Protein AF-A0A2T6CVH7-F1 (afdb_monomer_lite)

Radius of gyration: 16.13 Å; chains: 1; bounding box: 37×33×42 Å

Sequence (116 aa):
MGISGWARIVSVESCPEIGPGTGRVVTGTFSRLNNVVLKVDLKGESEHLHPTATHPLFSTSRNDSVRADQLQPEEKLRTASGNSQVVSICALPGAHRVYNIEVEAEHCYFAGRQGY

Structure (mmCIF, N/CA/C/O backbone):
data_AF-A0A2T6CVH7-F1
#
_entry.id   AF-A0A2T6CVH7-F1
#
loop_
_atom_site.group_PDB
_atom_site.id
_atom_site.type_symbol
_atom_site.label_atom_id
_atom_site.label_alt_id
_atom_site.label_comp_id
_atom_site.label_asym_id
_atom_site.label_entity_id
_atom_site.label_seq_id
_atom_site.pdbx_PDB_ins_code
_atom_site.Cartn_x
_atom_site.Cartn_y
_atom_site.Cartn_z
_atom_site.occupancy
_atom_site.B_iso_or_equiv
_atom_site.auth_seq_id
_atom_site.auth_comp_id
_atom_site.auth_asym_id
_atom_site.auth_atom_id
_atom_site.pdbx_PDB_model_num
ATOM 1 N N . MET A 1 1 ? -4.377 -9.638 -8.745 1.00 49.00 1 MET A N 1
ATOM 2 C CA . MET A 1 1 ? -4.145 -8.354 -9.451 1.00 49.00 1 MET A CA 1
ATOM 3 C C . MET A 1 1 ? -3.691 -8.699 -10.862 1.00 49.00 1 MET A C 1
ATOM 5 O O . MET A 1 1 ? -2.850 -9.574 -10.976 1.00 49.00 1 MET A O 1
ATOM 9 N N . GLY A 1 2 ? -4.251 -8.101 -11.915 1.00 55.62 2 GLY A N 1
ATOM 10 C CA . GLY A 1 2 ? -3.881 -8.428 -13.297 1.00 55.62 2 GLY A CA 1
ATOM 11 C C . GLY A 1 2 ? -3.710 -7.160 -14.120 1.00 55.62 2 GLY A C 1
ATOM 12 O O . GLY A 1 2 ? -4.609 -6.323 -14.151 1.00 55.62 2 GLY A O 1
ATOM 13 N N . ILE A 1 3 ? -2.546 -6.993 -14.742 1.00 66.56 3 ILE A N 1
ATOM 14 C CA . ILE A 1 3 ? -2.324 -5.996 -15.792 1.00 66.56 3 ILE A CA 1
ATOM 15 C C . ILE A 1 3 ? -2.635 -6.699 -17.116 1.00 66.56 3 ILE A C 1
ATOM 17 O O . ILE A 1 3 ? -2.154 -7.805 -17.341 1.00 66.56 3 ILE A O 1
ATOM 21 N N . SER A 1 4 ? -3.438 -6.084 -17.982 1.00 78.25 4 SER A N 1
ATOM 22 C CA . SER A 1 4 ? -3.806 -6.643 -19.287 1.00 78.25 4 SER A CA 1
ATOM 23 C C . SER A 1 4 ? -3.472 -5.6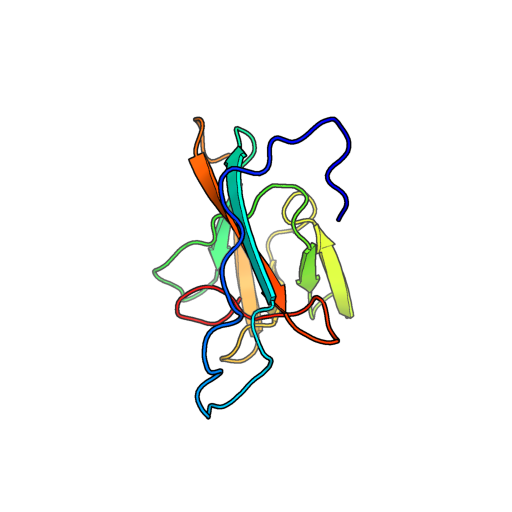69 -20.408 1.00 78.25 4 SER A C 1
ATOM 25 O O . SER A 1 4 ? -3.766 -4.479 -20.293 1.00 78.25 4 SER A O 1
ATOM 27 N N . GLY A 1 5 ? -2.921 -6.180 -21.505 1.00 86.56 5 GLY A N 1
ATOM 28 C CA . GLY A 1 5 ? -2.610 -5.402 -22.700 1.00 86.56 5 GLY A CA 1
ATOM 29 C C . GLY A 1 5 ? -1.212 -5.689 -23.227 1.00 86.56 5 GLY A C 1
ATOM 30 O O . GLY A 1 5 ? -0.487 -6.532 -22.702 1.00 86.56 5 GLY A O 1
ATOM 31 N N . TRP A 1 6 ? -0.840 -4.976 -24.284 1.00 92.00 6 TRP A N 1
ATOM 32 C CA . TRP A 1 6 ? 0.495 -5.073 -24.860 1.00 92.00 6 TRP A CA 1
ATOM 33 C C . TRP A 1 6 ? 1.526 -4.390 -23.964 1.00 92.00 6 TRP A C 1
ATOM 35 O O . TRP A 1 6 ? 1.300 -3.293 -23.453 1.00 92.00 6 TRP A O 1
ATOM 45 N N . ALA A 1 7 ? 2.680 -5.032 -23.820 1.00 89.94 7 ALA A N 1
ATOM 46 C CA . ALA A 1 7 ? 3.833 -4.493 -23.121 1.00 89.94 7 ALA A CA 1
ATOM 47 C C . ALA A 1 7 ? 5.061 -4.540 -24.032 1.00 89.94 7 ALA A C 1
ATOM 49 O O . ALA A 1 7 ? 5.140 -5.345 -24.960 1.00 89.94 7 ALA A O 1
ATOM 50 N N . ARG A 1 8 ? 6.033 -3.673 -23.748 1.00 94.25 8 ARG A N 1
ATOM 51 C CA . ARG A 1 8 ? 7.336 -3.675 -24.411 1.00 94.25 8 ARG A CA 1
ATOM 52 C C . ARG A 1 8 ? 8.386 -4.165 -23.428 1.00 94.25 8 ARG A C 1
ATOM 54 O O . ARG A 1 8 ? 8.578 -3.547 -22.384 1.00 94.25 8 ARG A O 1
ATOM 61 N N . ILE A 1 9 ? 9.080 -5.237 -23.791 1.00 93.12 9 ILE A N 1
ATOM 62 C CA . ILE A 1 9 ? 10.277 -5.683 -23.078 1.00 93.12 9 ILE A CA 1
ATOM 63 C C . ILE A 1 9 ? 11.400 -4.701 -23.421 1.00 93.12 9 ILE A C 1
ATOM 65 O O . ILE A 1 9 ? 11.637 -4.416 -24.595 1.00 93.12 9 ILE A O 1
ATOM 69 N N . VAL A 1 10 ? 12.033 -4.125 -22.399 1.00 96.12 10 VAL A N 1
ATOM 70 C CA . VAL A 1 10 ? 13.102 -3.125 -22.571 1.00 96.12 10 VAL A CA 1
ATOM 71 C C . VAL A 1 10 ? 14.481 -3.775 -22.481 1.00 96.12 10 VAL A C 1
ATOM 73 O O . VAL A 1 10 ? 15.358 -3.437 -23.269 1.00 96.12 10 VAL A O 1
ATOM 76 N N . SER A 1 11 ? 14.653 -4.733 -21.572 1.00 95.06 11 SER A N 1
ATOM 77 C CA . SER A 1 11 ? 15.859 -5.546 -21.425 1.00 95.06 11 SER A CA 1
ATOM 78 C C . SER A 1 11 ? 15.501 -6.932 -20.882 1.00 95.06 11 SER A C 1
ATOM 80 O O . SER A 1 11 ? 14.421 -7.132 -20.319 1.00 95.06 11 SER A O 1
ATOM 82 N N . VAL A 1 12 ? 16.403 -7.891 -21.089 1.00 94.94 12 VAL A N 1
ATOM 83 C CA . VAL A 1 12 ? 16.400 -9.207 -20.440 1.00 94.94 12 VAL A CA 1
ATOM 84 C C . VAL A 1 12 ? 17.833 -9.466 -20.002 1.00 94.94 12 VAL A C 1
ATOM 86 O O . VAL A 1 12 ? 18.745 -9.444 -20.825 1.00 94.94 12 VAL A O 1
ATOM 89 N N . GLU A 1 13 ? 18.023 -9.671 -18.708 1.00 94.62 13 GLU A N 1
ATOM 90 C CA . GLU A 1 13 ? 19.330 -9.842 -18.078 1.00 94.62 13 GLU A CA 1
ATOM 91 C C . GLU A 1 13 ? 19.352 -11.167 -17.308 1.00 94.62 13 GLU A C 1
ATOM 93 O O . GLU A 1 13 ? 18.302 -11.755 -17.031 1.00 94.62 13 GLU A O 1
ATOM 98 N N . SER A 1 14 ? 20.547 -11.660 -16.979 1.00 94.56 14 SER A N 1
ATOM 99 C CA . SER A 1 14 ? 20.689 -12.837 -16.118 1.00 94.56 14 SER A CA 1
ATOM 100 C C . SER A 1 14 ? 20.069 -12.575 -14.745 1.00 94.56 14 SER A C 1
ATOM 102 O O . SER A 1 14 ? 20.173 -11.471 -14.215 1.00 94.56 14 SER A O 1
ATOM 104 N N . CYS A 1 15 ? 19.461 -13.604 -14.150 1.00 89.06 15 CYS A N 1
ATOM 105 C CA . CYS A 1 15 ? 18.942 -13.514 -12.787 1.00 89.06 15 CYS A CA 1
ATOM 106 C C . CYS A 1 15 ? 20.084 -13.134 -11.822 1.00 89.06 15 CYS A C 1
ATOM 108 O O . CYS A 1 15 ? 21.112 -13.821 -11.827 1.00 89.06 15 CYS A O 1
ATOM 110 N N . PRO A 1 16 ? 19.944 -12.058 -11.027 1.00 88.94 16 PRO A N 1
ATOM 111 C CA . PRO A 1 16 ? 20.957 -11.689 -10.049 1.00 88.94 16 PRO A CA 1
ATOM 112 C C . PRO A 1 16 ? 21.029 -12.727 -8.923 1.00 88.94 16 PRO A C 1
ATOM 114 O O . PRO A 1 16 ? 20.083 -13.476 -8.677 1.00 88.94 16 PRO A O 1
ATOM 117 N N . GLU A 1 17 ? 22.148 -12.750 -8.203 1.00 92.00 17 GLU A N 1
ATOM 118 C CA . GLU A 1 17 ? 22.263 -13.562 -6.994 1.00 92.00 17 GLU A CA 1
ATOM 119 C C . GLU A 1 17 ? 21.283 -13.053 -5.924 1.00 92.00 17 GLU A C 1
ATOM 121 O O . GLU A 1 17 ? 21.261 -11.865 -5.590 1.00 92.00 17 GLU A O 1
ATOM 126 N N . ILE A 1 18 ? 20.455 -13.954 -5.393 1.00 89.06 18 ILE A N 1
ATOM 127 C CA . ILE A 1 18 ? 19.520 -13.637 -4.313 1.00 89.06 18 ILE A CA 1
ATOM 128 C C . ILE A 1 18 ? 20.276 -13.784 -2.995 1.00 89.06 18 ILE A C 1
ATOM 130 O O . ILE A 1 18 ? 20.631 -14.890 -2.589 1.00 89.06 18 ILE A O 1
ATOM 134 N N . GLY A 1 19 ? 20.525 -12.658 -2.330 1.00 86.31 19 GLY A N 1
ATOM 135 C CA . GLY A 1 19 ? 21.198 -12.648 -1.035 1.00 86.31 19 GLY A CA 1
ATOM 136 C C . GLY A 1 19 ? 20.370 -13.321 0.073 1.00 86.31 19 GLY A C 1
ATOM 137 O O . GLY A 1 19 ? 19.139 -13.352 -0.000 1.00 86.31 19 GLY A O 1
ATOM 138 N N . PRO A 1 20 ? 21.021 -13.833 1.133 1.00 86.12 20 PRO A N 1
ATOM 139 C CA . PRO A 1 20 ? 20.322 -14.357 2.301 1.00 86.12 20 PRO A CA 1
ATOM 140 C C . PRO A 1 20 ? 19.603 -13.231 3.064 1.00 86.12 20 PRO A C 1
ATOM 142 O O . PRO A 1 20 ? 20.102 -12.110 3.160 1.00 86.12 20 PRO A O 1
ATOM 145 N N . GLY A 1 21 ? 18.449 -13.535 3.660 1.00 85.94 21 GLY A N 1
ATOM 146 C CA . GLY A 1 21 ? 17.666 -12.568 4.427 1.00 85.94 21 GLY A CA 1
ATOM 147 C C . GLY A 1 21 ? 16.427 -13.187 5.067 1.00 85.94 21 GLY A C 1
ATOM 148 O O . GLY A 1 21 ? 16.082 -14.339 4.807 1.00 85.94 21 GLY A O 1
ATOM 149 N N . THR A 1 22 ? 15.765 -12.422 5.933 1.00 84.00 22 THR A N 1
ATOM 150 C CA . THR A 1 22 ? 14.468 -12.799 6.502 1.00 84.00 22 THR A CA 1
ATOM 151 C C . THR A 1 22 ? 13.333 -12.406 5.555 1.00 84.00 22 THR A C 1
ATOM 153 O O . THR A 1 22 ? 13.375 -11.352 4.925 1.00 84.00 22 THR A O 1
ATOM 156 N N . GLY A 1 23 ? 12.288 -13.234 5.482 1.00 84.50 23 GLY A N 1
ATOM 157 C CA . GLY A 1 23 ? 11.105 -12.972 4.656 1.00 84.50 23 GLY A CA 1
ATOM 158 C C . GLY A 1 23 ? 11.096 -13.731 3.328 1.00 84.50 23 GLY A C 1
ATOM 159 O O . GLY A 1 23 ? 11.813 -14.713 3.152 1.00 84.50 23 GLY A O 1
ATOM 160 N N . ARG A 1 24 ? 10.213 -13.306 2.419 1.00 87.19 24 ARG A N 1
ATOM 161 C CA . ARG A 1 24 ? 10.019 -13.907 1.091 1.00 87.19 24 ARG A CA 1
ATOM 162 C C . ARG A 1 24 ? 10.812 -13.144 0.034 1.00 87.19 24 ARG A C 1
ATOM 164 O O . ARG A 1 24 ? 11.007 -11.935 0.156 1.00 87.19 24 ARG A O 1
ATOM 171 N N . VAL A 1 25 ? 11.219 -13.843 -1.022 1.00 89.94 25 VAL A N 1
ATOM 172 C CA . VAL A 1 25 ? 11.906 -13.235 -2.166 1.00 89.94 25 VAL A CA 1
ATOM 173 C C . VAL A 1 25 ? 10.948 -12.302 -2.909 1.00 89.94 25 VAL A C 1
ATOM 175 O O . VAL A 1 25 ? 9.811 -12.676 -3.190 1.00 89.94 25 VAL A O 1
ATOM 178 N N . VAL A 1 26 ? 11.413 -11.096 -3.249 1.00 89.00 26 VAL A N 1
ATOM 179 C CA . VAL A 1 26 ? 10.705 -10.183 -4.158 1.00 89.00 26 VAL A CA 1
ATOM 180 C C . VAL A 1 26 ? 11.002 -10.607 -5.595 1.00 89.00 26 VAL A C 1
ATOM 182 O O . VAL A 1 26 ? 12.149 -10.541 -6.031 1.00 89.00 26 VAL A O 1
ATOM 185 N N . THR A 1 27 ? 9.980 -11.029 -6.333 1.00 89.94 27 THR A N 1
ATOM 186 C CA . THR A 1 27 ? 10.108 -11.514 -7.721 1.00 89.94 27 THR A CA 1
ATOM 187 C C . THR A 1 27 ? 9.791 -10.439 -8.753 1.00 89.94 27 THR A C 1
ATOM 189 O O . THR A 1 27 ? 10.166 -10.565 -9.917 1.00 89.94 27 THR A O 1
ATOM 192 N N . GLY A 1 28 ? 9.123 -9.361 -8.338 1.00 87.56 28 GLY A N 1
ATOM 193 C CA . GLY A 1 28 ? 8.719 -8.287 -9.232 1.00 87.56 28 GLY A CA 1
ATOM 194 C C . GLY A 1 28 ? 8.455 -6.981 -8.499 1.00 87.56 28 GLY A C 1
ATOM 195 O O . GLY A 1 28 ? 8.027 -6.959 -7.346 1.00 87.56 28 GLY A O 1
ATOM 196 N N . THR A 1 29 ? 8.684 -5.870 -9.195 1.00 89.56 29 THR A N 1
ATOM 197 C CA . THR A 1 29 ? 8.298 -4.534 -8.737 1.00 89.56 29 THR A CA 1
ATOM 198 C C . THR A 1 29 ? 7.464 -3.854 -9.811 1.00 89.56 29 THR A C 1
ATOM 200 O O . THR A 1 29 ? 7.671 -4.040 -11.009 1.00 89.56 29 THR A O 1
ATOM 203 N N . PHE A 1 30 ? 6.494 -3.058 -9.381 1.00 87.75 30 PHE A N 1
ATOM 204 C CA . PHE A 1 30 ? 5.592 -2.334 -10.261 1.00 87.75 30 PHE A CA 1
ATOM 205 C C . PHE A 1 30 ? 5.570 -0.875 -9.844 1.00 87.75 30 PHE A C 1
ATOM 207 O O . PHE A 1 30 ? 5.492 -0.563 -8.658 1.00 87.75 30 PHE A O 1
ATOM 214 N N . SER A 1 31 ? 5.565 0.023 -10.825 1.00 90.12 31 SER A N 1
ATOM 215 C CA . SER A 1 31 ? 5.375 1.449 -10.594 1.00 90.12 31 SER A CA 1
ATOM 216 C C . SER A 1 31 ? 4.366 2.009 -11.583 1.00 90.12 31 SER A C 1
ATOM 218 O O . SER A 1 31 ? 4.399 1.690 -12.772 1.00 90.12 31 SER A O 1
ATOM 220 N N . ARG A 1 32 ? 3.444 2.839 -11.099 1.00 88.75 32 ARG A N 1
ATOM 221 C CA . ARG A 1 32 ? 2.432 3.501 -11.937 1.00 88.75 32 ARG A CA 1
ATOM 222 C C . ARG A 1 32 ? 2.000 4.828 -11.331 1.00 88.75 32 ARG A C 1
ATOM 224 O O . ARG A 1 32 ? 2.199 5.066 -10.143 1.00 88.75 32 ARG A O 1
ATOM 231 N N . LEU A 1 33 ? 1.411 5.690 -12.153 1.00 91.62 33 LEU A N 1
ATOM 232 C CA . LEU A 1 33 ? 0.669 6.844 -11.655 1.00 91.62 33 LEU A CA 1
ATOM 233 C C . LEU A 1 33 ? -0.757 6.411 -11.321 1.00 91.62 33 LEU A C 1
ATOM 235 O O . LEU A 1 33 ? -1.366 5.654 -12.077 1.00 91.62 33 LEU A O 1
ATOM 239 N N . ASN A 1 34 ? -1.274 6.883 -10.193 1.00 90.56 34 ASN A N 1
ATOM 240 C CA . ASN A 1 34 ? -2.646 6.657 -9.769 1.00 90.56 34 ASN A CA 1
ATOM 241 C C . ASN A 1 34 ? -3.262 7.979 -9.293 1.00 90.56 34 ASN A C 1
ATOM 243 O O . ASN A 1 34 ? -2.628 8.735 -8.561 1.00 90.56 34 ASN A O 1
ATOM 247 N N . ASN A 1 35 ? -4.481 8.263 -9.737 1.00 90.25 35 ASN A N 1
ATOM 248 C CA . ASN A 1 35 ? -5.260 9.450 -9.381 1.00 90.25 35 ASN A CA 1
ATOM 249 C C . ASN A 1 35 ? -6.235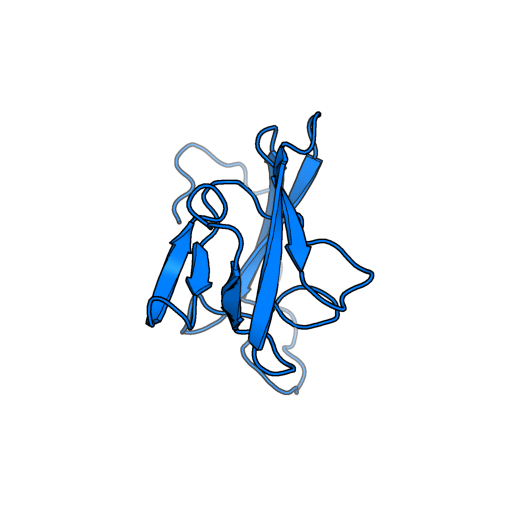 9.208 -8.215 1.00 90.25 35 ASN A C 1
ATOM 251 O O . ASN A 1 35 ? -6.902 10.138 -7.776 1.00 90.25 35 ASN A O 1
ATOM 255 N N . VAL A 1 36 ? -6.339 7.969 -7.736 1.00 91.50 36 VAL A N 1
ATOM 256 C CA . VAL A 1 36 ? -7.219 7.550 -6.644 1.00 91.50 36 VAL A CA 1
ATOM 257 C C . VAL A 1 36 ? -6.370 6.952 -5.522 1.00 91.50 36 VAL A C 1
ATOM 259 O O . VAL A 1 36 ? -6.326 5.736 -5.300 1.00 91.50 36 VAL A O 1
ATOM 262 N N . VAL A 1 37 ? -5.659 7.840 -4.830 1.00 94.75 37 VAL A N 1
ATOM 263 C CA . VAL A 1 37 ? -4.919 7.539 -3.601 1.00 94.75 37 VAL A CA 1
ATOM 264 C C . VAL A 1 37 ? -5.688 8.110 -2.420 1.00 94.75 37 VAL A C 1
ATOM 266 O O . VAL A 1 37 ? -6.242 9.207 -2.493 1.00 94.75 37 VAL A O 1
ATOM 269 N N . LEU A 1 38 ? -5.755 7.341 -1.342 1.00 95.62 38 LEU A N 1
ATOM 270 C CA . LEU A 1 38 ? -6.357 7.763 -0.086 1.00 95.62 38 LEU A CA 1
ATOM 271 C C . LEU A 1 38 ? -5.260 8.161 0.890 1.00 95.62 38 LEU A C 1
ATOM 273 O O . LEU A 1 38 ? -4.138 7.688 0.786 1.00 95.62 38 LEU A O 1
ATOM 277 N N . LYS A 1 39 ? -5.600 9.005 1.851 1.00 95.25 39 LYS A N 1
ATOM 278 C CA . LYS A 1 39 ? -4.847 9.250 3.070 1.00 95.25 39 LYS A CA 1
ATOM 279 C C . LYS A 1 39 ? -5.618 8.593 4.212 1.00 95.25 39 LYS A C 1
ATOM 281 O O . LYS A 1 39 ? -6.770 8.962 4.444 1.00 95.25 39 LYS A O 1
ATOM 286 N N . VAL A 1 40 ? -5.003 7.625 4.887 1.00 94.75 40 VAL A N 1
ATOM 287 C CA . VAL A 1 40 ? -5.582 6.957 6.063 1.00 94.75 40 VAL A CA 1
ATOM 288 C C . VAL A 1 40 ? -4.765 7.330 7.290 1.00 94.75 40 VAL A C 1
ATOM 290 O O . VAL A 1 40 ? -3.557 7.084 7.337 1.00 94.75 40 VAL A O 1
ATOM 293 N N . ASP A 1 41 ? -5.440 7.916 8.273 1.00 94.44 41 ASP A N 1
ATOM 294 C CA . ASP A 1 41 ? -4.854 8.263 9.563 1.00 94.44 41 ASP A CA 1
ATOM 295 C C . ASP A 1 41 ? -5.061 7.113 10.544 1.00 94.44 41 ASP A C 1
ATOM 297 O O . ASP A 1 41 ? -6.181 6.622 10.708 1.00 94.44 41 ASP A O 1
ATOM 301 N N . LEU A 1 42 ? -3.989 6.710 11.224 1.00 92.94 42 LEU A N 1
ATOM 302 C CA . LEU A 1 42 ? -4.020 5.680 12.253 1.00 92.94 42 LEU A CA 1
ATOM 303 C C . LEU A 1 42 ? -3.738 6.288 13.629 1.00 92.94 42 LEU A C 1
ATOM 305 O O . LEU A 1 42 ? -2.930 7.203 13.788 1.00 92.94 42 LEU A O 1
ATOM 309 N N . LYS A 1 43 ? -4.435 5.789 14.646 1.00 93.25 43 LYS A N 1
ATOM 310 C CA . LYS A 1 43 ? -4.368 6.307 16.010 1.00 93.25 43 LYS A CA 1
ATOM 311 C C . LYS A 1 43 ? -2.978 6.091 16.597 1.00 93.25 43 LYS A C 1
ATOM 313 O O . LYS A 1 43 ? -2.533 4.957 16.711 1.00 93.25 43 LYS A O 1
ATOM 318 N N . GLY A 1 44 ? -2.360 7.178 17.052 1.00 86.44 44 GLY A N 1
ATOM 319 C CA . GLY A 1 44 ? -1.023 7.149 17.647 1.00 86.44 44 GLY A CA 1
ATOM 320 C C . GLY A 1 44 ? 0.113 7.189 16.626 1.00 86.44 44 GLY A C 1
ATOM 321 O O . GLY A 1 44 ? 1.263 7.278 17.043 1.00 86.44 44 GLY A O 1
ATOM 322 N N . GLU A 1 45 ? -0.203 7.202 15.327 1.00 84.38 45 GLU A N 1
ATOM 323 C CA . GLU A 1 45 ? 0.792 7.215 14.260 1.00 84.38 45 GLU A CA 1
ATOM 324 C C . GLU A 1 45 ? 1.027 8.621 13.715 1.00 84.38 45 GLU A C 1
ATOM 326 O O . GLU A 1 45 ? 0.091 9.361 13.411 1.00 84.38 45 GLU A O 1
ATOM 331 N N . SER A 1 46 ? 2.301 8.995 13.584 1.00 81.31 46 SER A N 1
ATOM 332 C CA . SER A 1 46 ? 2.703 10.265 12.969 1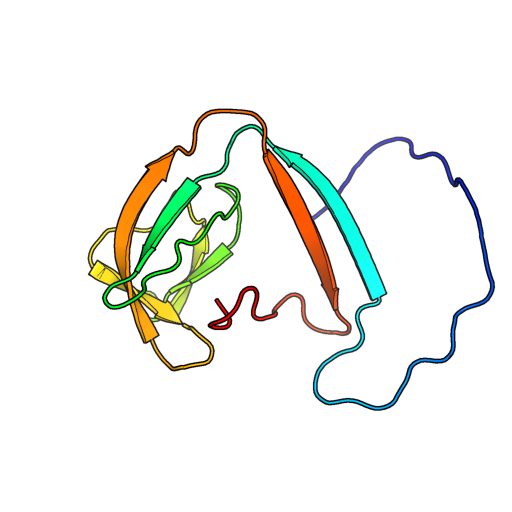.00 81.31 46 SER A CA 1
ATOM 333 C C . SER A 1 46 ? 2.742 10.194 11.441 1.00 81.31 46 SER A C 1
ATOM 335 O O . SER A 1 46 ? 2.597 11.220 10.778 1.00 81.31 46 SER A O 1
ATOM 337 N N . GLU A 1 47 ? 2.931 8.997 10.880 1.00 84.12 47 GLU A N 1
ATOM 338 C CA . GLU A 1 47 ? 2.911 8.752 9.439 1.00 84.12 47 GLU A CA 1
ATOM 339 C C . GLU A 1 47 ? 1.543 8.241 8.976 1.00 84.12 47 GLU A C 1
ATOM 341 O O . GLU A 1 47 ? 0.896 7.427 9.633 1.00 84.12 47 GLU A O 1
ATOM 346 N N . HIS A 1 48 ? 1.128 8.702 7.797 1.00 88.19 48 HIS A N 1
ATOM 347 C CA . HIS A 1 48 ? -0.144 8.348 7.176 1.00 88.19 48 HIS A CA 1
ATOM 348 C C . HIS A 1 48 ? 0.034 7.230 6.151 1.00 88.19 48 HIS A C 1
ATOM 350 O O . HIS A 1 48 ? 1.059 7.168 5.462 1.00 88.19 48 HIS A O 1
ATOM 356 N N . LEU A 1 49 ? -0.997 6.402 5.972 1.00 90.38 49 LEU A N 1
ATOM 357 C CA . LEU A 1 49 ? -1.021 5.469 4.847 1.00 90.38 49 LEU A CA 1
ATOM 358 C C . LEU A 1 49 ? -1.503 6.169 3.595 1.00 90.38 49 LEU A C 1
ATOM 360 O O . LEU A 1 49 ? -2.482 6.915 3.633 1.00 90.38 49 LEU A O 1
ATOM 364 N N . HIS A 1 50 ? -0.865 5.831 2.476 1.00 93.44 50 HIS A N 1
ATOM 365 C CA . HIS A 1 50 ? -1.261 6.306 1.156 1.00 93.44 50 HIS A CA 1
ATOM 366 C C . HIS A 1 50 ? -1.649 5.166 0.198 1.00 93.44 50 HIS A C 1
ATOM 368 O O . HIS A 1 50 ? -1.038 5.022 -0.865 1.00 93.44 50 HIS A O 1
ATOM 374 N N . PRO A 1 51 ? -2.617 4.299 0.559 1.00 92.19 51 PRO A N 1
ATOM 375 C CA . PRO A 1 51 ? -3.025 3.198 -0.298 1.00 92.19 51 PRO A CA 1
ATOM 376 C C . PRO A 1 51 ? -3.820 3.713 -1.501 1.00 92.19 51 PRO A C 1
ATOM 378 O O . PRO A 1 51 ? -4.542 4.711 -1.437 1.00 92.19 51 PRO A O 1
ATOM 381 N N . THR A 1 52 ? -3.759 2.981 -2.612 1.00 92.44 52 THR A N 1
ATOM 382 C CA . THR A 1 52 ? -4.768 3.138 -3.667 1.00 92.44 52 THR A CA 1
ATOM 383 C C . THR A 1 52 ? -6.123 2.670 -3.140 1.00 92.44 52 THR A C 1
ATOM 385 O O . THR A 1 52 ? -6.158 1.695 -2.393 1.00 92.44 52 THR A O 1
ATOM 388 N N . ALA A 1 53 ? -7.230 3.268 -3.582 1.00 91.06 53 ALA A N 1
ATOM 389 C CA . ALA A 1 53 ? -8.576 2.926 -3.093 1.00 91.06 53 ALA A CA 1
ATOM 390 C C . ALA A 1 53 ? -8.896 1.417 -3.084 1.00 91.06 53 ALA A C 1
ATOM 392 O O . ALA A 1 53 ? -9.467 0.899 -2.131 1.00 91.06 53 ALA A O 1
ATOM 393 N N . THR A 1 54 ? -8.473 0.687 -4.118 1.00 90.19 54 THR A N 1
ATOM 394 C CA . THR A 1 54 ? -8.741 -0.752 -4.269 1.00 90.19 54 THR A CA 1
ATOM 395 C C . THR A 1 54 ? -7.789 -1.649 -3.472 1.00 90.19 54 THR A C 1
ATOM 397 O O . THR A 1 54 ? -7.886 -2.869 -3.594 1.00 90.19 54 THR A O 1
ATOM 400 N N . HIS A 1 55 ? -6.816 -1.087 -2.751 1.00 88.88 55 HIS A N 1
ATOM 401 C CA . HIS A 1 55 ? -5.802 -1.874 -2.052 1.00 88.88 55 HIS A CA 1
ATOM 402 C C . HIS A 1 55 ? -6.425 -2.569 -0.834 1.00 88.88 55 HIS A C 1
ATOM 404 O O . HIS A 1 55 ? -7.042 -1.878 -0.021 1.00 88.88 55 HIS A O 1
ATOM 410 N N . PRO A 1 56 ? -6.302 -3.901 -0.703 1.00 91.00 56 PRO A N 1
ATOM 411 C CA . PRO A 1 56 ? -6.782 -4.611 0.472 1.00 91.00 56 PRO A CA 1
ATOM 412 C C . PRO A 1 56 ? -5.857 -4.361 1.668 1.00 91.00 56 PRO A C 1
ATOM 414 O O . PRO A 1 56 ? -4.646 -4.508 1.558 1.00 91.00 56 PRO A O 1
ATOM 417 N N . LEU A 1 57 ? -6.443 -4.020 2.810 1.00 91.62 57 LEU A N 1
ATOM 418 C CA . LEU A 1 57 ? -5.792 -3.906 4.112 1.00 91.62 57 LEU A CA 1
ATOM 419 C C . LEU A 1 57 ? -6.480 -4.878 5.073 1.00 91.62 57 LEU A C 1
ATOM 421 O O . LEU A 1 57 ? -7.709 -4.989 5.073 1.00 91.62 57 LEU A O 1
ATOM 425 N N . PHE A 1 58 ? -5.710 -5.601 5.885 1.00 92.88 58 PHE A N 1
ATOM 426 C CA . PHE A 1 58 ? -6.289 -6.613 6.766 1.00 92.88 58 PHE A CA 1
ATOM 427 C C . PHE A 1 58 ? -6.931 -5.966 7.997 1.00 92.88 58 PHE A C 1
ATOM 429 O O . PHE A 1 58 ? -6.245 -5.437 8.877 1.00 92.88 58 PHE A O 1
ATOM 436 N N . SER A 1 59 ? -8.257 -6.038 8.073 1.00 95.44 59 SER A N 1
ATOM 437 C CA . SER A 1 59 ? -9.036 -5.582 9.215 1.00 95.44 59 SER A CA 1
ATOM 438 C C . SER A 1 59 ? -9.154 -6.692 10.247 1.00 95.44 59 SER A C 1
ATOM 440 O O . SER A 1 59 ? -9.802 -7.711 10.022 1.00 95.44 59 SER A O 1
ATOM 442 N N . THR A 1 60 ? -8.590 -6.471 11.428 1.00 95.94 60 THR A N 1
ATOM 443 C CA . THR A 1 60 ? -8.795 -7.353 12.587 1.00 95.94 60 THR A CA 1
ATOM 444 C C . THR A 1 60 ? -10.187 -7.215 13.195 1.00 95.94 60 THR A C 1
ATOM 446 O O . THR A 1 60 ? -10.653 -8.152 13.835 1.00 95.94 60 THR A O 1
ATOM 449 N N . SER A 1 61 ? -10.881 -6.092 12.966 1.00 95.88 61 SER A N 1
ATOM 450 C CA . SER A 1 61 ? -12.279 -5.933 13.388 1.00 95.88 61 SER A CA 1
ATOM 451 C C . SER A 1 61 ? -13.220 -6.843 12.597 1.00 95.88 61 SER A C 1
ATOM 453 O O . SER A 1 61 ? -14.174 -7.369 13.164 1.00 95.88 61 SER A O 1
ATOM 455 N N . ARG A 1 62 ? -12.961 -7.021 11.293 1.00 95.31 62 ARG A N 1
ATOM 456 C CA . ARG A 1 62 ? -13.760 -7.887 10.405 1.00 95.31 62 ARG A CA 1
ATOM 457 C C . ARG A 1 62 ? -13.149 -9.275 10.203 1.00 95.31 62 ARG A C 1
ATOM 459 O O . ARG A 1 62 ? -13.826 -10.156 9.691 1.00 95.31 62 ARG A O 1
ATOM 466 N N . ASN A 1 63 ? -11.898 -9.459 10.626 1.00 95.00 63 ASN A N 1
ATOM 467 C CA . ASN A 1 63 ? -11.077 -10.636 10.352 1.00 95.00 63 ASN A CA 1
ATOM 468 C C . ASN A 1 63 ? -11.012 -10.966 8.847 1.00 95.00 63 ASN A C 1
ATOM 470 O O . ASN A 1 63 ? -11.137 -12.124 8.452 1.00 95.00 63 ASN A O 1
ATOM 474 N N . ASP A 1 64 ? -10.860 -9.928 8.020 1.00 94.44 64 ASP A N 1
ATOM 475 C CA . ASP A 1 64 ? -10.874 -10.029 6.560 1.00 94.44 64 ASP A CA 1
ATOM 476 C C . ASP A 1 64 ? -10.065 -8.894 5.905 1.00 94.44 64 ASP A C 1
ATOM 478 O O . ASP A 1 64 ? -9.807 -7.847 6.510 1.00 94.44 64 ASP A O 1
ATOM 482 N N . SER A 1 65 ? -9.677 -9.096 4.649 1.00 92.25 65 SER A N 1
ATOM 483 C CA . SER A 1 65 ? -9.031 -8.097 3.801 1.00 92.25 65 SER A CA 1
ATOM 484 C C . SER A 1 65 ? -10.067 -7.137 3.219 1.00 92.25 65 SER A C 1
ATOM 486 O O . SER A 1 65 ? -10.848 -7.490 2.337 1.00 92.25 65 SER A O 1
ATOM 488 N N . VAL A 1 66 ? -10.042 -5.887 3.676 1.00 94.56 66 VAL A N 1
ATOM 489 C CA . VAL A 1 66 ? -10.998 -4.842 3.287 1.00 94.56 66 VAL A CA 1
ATOM 490 C C . VAL A 1 66 ? -10.309 -3.843 2.371 1.00 94.56 66 VAL A C 1
ATOM 492 O O . VAL A 1 66 ? -9.169 -3.453 2.607 1.00 94.56 66 VAL A O 1
ATOM 495 N N . ARG A 1 67 ? -10.988 -3.395 1.315 1.00 94.50 67 ARG A N 1
ATOM 496 C CA . ARG A 1 67 ? -10.445 -2.338 0.454 1.00 94.50 67 ARG A CA 1
ATOM 497 C C . ARG A 1 67 ? -10.266 -1.044 1.245 1.00 94.50 67 ARG A C 1
ATOM 499 O O . ARG A 1 67 ? -11.123 -0.689 2.050 1.00 94.50 67 ARG A O 1
ATOM 506 N N . ALA A 1 68 ? -9.201 -0.303 0.960 1.00 94.12 68 ALA A N 1
ATOM 507 C CA . ALA A 1 68 ? -8.911 0.961 1.627 1.00 94.12 68 ALA A CA 1
ATOM 508 C C . ALA A 1 68 ? -10.067 1.979 1.529 1.00 94.12 68 ALA A C 1
ATOM 510 O O . ALA A 1 68 ? -10.310 2.714 2.481 1.00 94.12 68 ALA A O 1
ATOM 511 N N . ASP A 1 69 ? -10.815 1.989 0.419 1.00 95.06 69 ASP A N 1
ATOM 512 C CA . ASP A 1 69 ? -12.005 2.836 0.230 1.00 95.06 69 ASP A CA 1
ATOM 513 C C . ASP A 1 69 ? -13.265 2.374 0.984 1.00 95.06 69 ASP A C 1
ATOM 515 O O . ASP A 1 69 ? -14.269 3.083 0.992 1.00 95.06 69 ASP A O 1
ATOM 519 N N . GLN A 1 70 ? -13.222 1.207 1.626 1.00 96.50 70 GLN A N 1
ATOM 520 C CA . GLN A 1 70 ? -14.322 0.615 2.396 1.00 96.50 70 GLN A CA 1
ATOM 521 C C . GLN A 1 70 ? -14.036 0.540 3.901 1.00 96.50 70 GLN A C 1
ATOM 523 O O . GLN A 1 70 ? -14.858 0.011 4.665 1.00 96.50 70 GLN A O 1
ATOM 528 N N . LEU A 1 71 ? -12.875 1.040 4.328 1.00 96.12 71 LEU A N 1
ATOM 529 C CA . LEU A 1 71 ? -12.543 1.179 5.737 1.00 96.12 71 LEU A CA 1
ATOM 530 C C . LEU A 1 71 ? -13.476 2.178 6.411 1.00 96.12 71 LEU A C 1
ATOM 532 O O . LEU A 1 71 ? -13.915 3.157 5.804 1.00 96.12 71 LEU A O 1
ATOM 536 N N . GLN A 1 72 ? -13.760 1.929 7.683 1.00 96.25 72 GLN A N 1
ATOM 537 C CA . GLN A 1 72 ? -14.520 2.850 8.518 1.00 96.25 72 GLN A CA 1
ATOM 538 C C . GLN A 1 72 ? -13.648 3.384 9.659 1.00 96.25 72 GLN A C 1
ATOM 540 O O . GLN A 1 72 ? -12.746 2.681 10.119 1.00 96.25 72 GLN A O 1
ATOM 545 N N . PRO A 1 73 ? -13.897 4.613 10.146 1.00 95.94 73 PRO A N 1
ATOM 546 C CA . PRO A 1 73 ? -13.332 5.061 11.414 1.00 95.94 73 PRO A CA 1
ATOM 547 C C . PRO A 1 73 ? -13.606 4.048 12.536 1.00 95.94 73 PRO A C 1
ATOM 549 O O . PRO A 1 73 ? -14.618 3.349 12.509 1.00 95.94 73 PRO A O 1
ATOM 552 N N . GLU A 1 74 ? -12.703 3.971 13.513 1.00 95.88 74 GLU A N 1
ATOM 553 C CA . GLU A 1 74 ? -12.686 2.994 14.618 1.00 95.88 74 GLU A CA 1
ATOM 554 C C . GLU A 1 74 ? -12.332 1.544 14.228 1.00 95.88 74 GLU A C 1
ATOM 556 O O . GLU A 1 74 ? -12.116 0.697 15.101 1.00 95.88 74 GLU A O 1
ATOM 561 N N . GLU A 1 75 ? -12.202 1.238 12.937 1.00 95.56 75 GLU A N 1
ATOM 562 C CA . GLU A 1 75 ? -11.769 -0.077 12.469 1.00 95.56 75 GLU A CA 1
ATOM 563 C C . GLU A 1 75 ? -10.298 -0.352 12.818 1.00 95.56 75 GLU A C 1
ATOM 565 O O . GLU A 1 75 ? -9.455 0.539 12.742 1.00 95.56 75 GLU A O 1
ATOM 570 N N . LYS A 1 76 ? -9.962 -1.586 13.216 1.00 95.56 76 LYS A N 1
ATOM 571 C CA . LYS A 1 76 ? -8.598 -1.965 13.608 1.00 95.56 76 LYS A CA 1
ATOM 572 C C . LYS A 1 76 ? -7.899 -2.706 12.480 1.00 95.56 76 LYS A C 1
ATOM 574 O O . LYS A 1 76 ? -8.295 -3.823 12.146 1.00 95.56 76 LYS A O 1
ATOM 579 N N . LEU A 1 77 ? -6.825 -2.131 11.957 1.00 94.12 77 LEU A N 1
ATOM 580 C CA . LEU A 1 77 ? -5.959 -2.767 10.968 1.00 94.12 77 LEU A CA 1
ATOM 581 C C . LEU A 1 77 ? -4.833 -3.533 11.649 1.00 94.12 77 LEU A C 1
ATOM 583 O O . LEU A 1 77 ? -4.336 -3.101 12.690 1.00 94.12 77 LEU A O 1
ATOM 587 N N . ARG A 1 78 ? -4.426 -4.653 11.051 1.00 91.12 78 ARG A N 1
ATOM 588 C CA . ARG A 1 78 ? -3.211 -5.369 11.448 1.00 91.12 78 ARG A CA 1
ATOM 589 C C . ARG A 1 78 ? -1.989 -4.619 10.926 1.00 91.12 78 ARG A C 1
ATOM 591 O O . ARG A 1 78 ? -1.937 -4.282 9.752 1.00 91.12 78 ARG A O 1
ATOM 598 N N . THR A 1 79 ? -1.010 -4.417 11.792 1.00 87.06 79 THR A N 1
ATOM 599 C CA . THR A 1 79 ? 0.299 -3.832 11.490 1.00 87.06 79 THR A CA 1
ATOM 600 C C . THR A 1 79 ? 1.405 -4.764 11.998 1.00 87.06 79 THR A C 1
ATOM 602 O O . THR A 1 79 ? 1.137 -5.749 12.697 1.00 87.06 79 THR A O 1
ATOM 605 N N . ALA A 1 80 ? 2.670 -4.474 11.694 1.00 82.69 80 ALA A N 1
ATOM 606 C CA . ALA A 1 80 ? 3.795 -5.258 12.198 1.00 82.69 80 ALA A CA 1
ATOM 607 C C . ALA A 1 80 ? 3.987 -5.101 13.718 1.00 82.69 80 ALA A C 1
ATOM 609 O O . ALA A 1 80 ? 4.527 -5.999 14.363 1.00 82.69 80 ALA A O 1
ATOM 610 N N . SER A 1 81 ? 3.526 -3.988 14.298 1.00 81.69 81 SER A N 1
ATOM 611 C CA . SER A 1 81 ? 3.568 -3.705 15.739 1.00 81.69 81 SER A CA 1
ATOM 612 C C . SER A 1 81 ? 2.330 -4.192 16.507 1.00 81.69 81 SER A C 1
ATOM 614 O O . SER A 1 81 ? 2.295 -4.079 17.733 1.00 81.69 81 SER A O 1
ATOM 616 N N . GLY A 1 82 ? 1.323 -4.751 15.827 1.00 86.94 82 GLY A N 1
ATOM 617 C CA . GLY A 1 82 ? 0.081 -5.215 16.441 1.00 86.94 82 GLY A CA 1
ATOM 618 C C . GLY A 1 82 ? -1.137 -4.748 15.658 1.00 86.94 82 GLY A C 1
ATOM 619 O O . GLY A 1 82 ? -1.280 -5.087 14.488 1.00 86.94 82 GLY A O 1
ATOM 620 N N . ASN A 1 83 ? -2.033 -4.004 16.310 1.00 91.19 83 ASN A N 1
ATOM 621 C CA . ASN A 1 83 ? -3.219 -3.449 15.665 1.00 91.19 83 ASN A CA 1
ATOM 622 C C . ASN A 1 83 ? -3.275 -1.935 15.872 1.00 91.19 83 ASN A C 1
ATOM 624 O O . ASN A 1 83 ? -3.184 -1.479 17.014 1.00 91.19 83 ASN A O 1
ATOM 628 N N . SER A 1 84 ? -3.545 -1.188 14.802 1.00 92.94 84 SER A N 1
ATOM 629 C CA . SER A 1 84 ? -3.746 0.265 14.851 1.00 92.94 84 SER A CA 1
ATOM 630 C C . SER A 1 84 ? -5.150 0.625 14.369 1.00 92.94 84 SER A C 1
ATOM 632 O O . SER A 1 84 ? -5.703 0.012 13.457 1.00 92.94 84 SER A O 1
ATOM 634 N N . GLN A 1 85 ? -5.762 1.604 15.029 1.00 95.56 85 GLN A N 1
ATOM 635 C CA . GLN A 1 85 ? -7.148 2.001 14.788 1.00 95.56 85 GLN A CA 1
ATOM 636 C C . GLN A 1 85 ? -7.222 3.106 13.733 1.00 95.56 85 GLN A C 1
ATOM 638 O O . GLN A 1 85 ? -6.493 4.090 13.835 1.00 95.56 85 GLN A O 1
ATOM 643 N N . VAL A 1 86 ? -8.131 2.984 12.771 1.00 96.44 86 VAL A N 1
ATOM 644 C CA . VAL A 1 86 ? -8.413 4.018 11.773 1.00 96.44 86 VAL A CA 1
ATOM 645 C C . VAL A 1 86 ? -9.089 5.214 12.437 1.00 96.44 86 VAL A C 1
ATOM 647 O O . VAL A 1 86 ? -10.116 5.074 13.099 1.00 96.44 86 VAL A O 1
ATOM 650 N N . VAL A 1 87 ? -8.512 6.396 12.245 1.00 96.62 87 VAL A N 1
ATOM 651 C CA . VAL A 1 87 ? -9.039 7.678 12.732 1.00 96.62 87 VAL A CA 1
ATOM 652 C C . VAL A 1 87 ? -9.807 8.387 11.625 1.00 96.62 87 VAL A C 1
ATOM 654 O O . VAL A 1 87 ? -10.906 8.887 11.849 1.00 96.62 87 VAL A O 1
ATOM 657 N N . SER A 1 88 ? -9.235 8.439 10.423 1.00 95.31 88 SER A N 1
ATOM 658 C CA . SER A 1 88 ? -9.835 9.139 9.291 1.00 95.31 88 SER A CA 1
ATOM 659 C C . SER A 1 88 ? -9.421 8.502 7.965 1.00 95.31 88 SER A C 1
ATOM 661 O O . SER A 1 88 ? -8.350 7.898 7.861 1.00 95.31 88 SER A O 1
ATOM 663 N N . ILE A 1 89 ? -10.283 8.640 6.955 1.00 96.12 89 ILE A N 1
ATOM 664 C CA . ILE A 1 89 ? -9.993 8.293 5.564 1.00 96.12 89 ILE A CA 1
ATOM 665 C C . ILE A 1 89 ? -10.402 9.481 4.694 1.00 96.12 89 ILE A C 1
ATOM 667 O O . ILE A 1 89 ? -11.565 9.882 4.699 1.00 96.12 89 ILE A O 1
ATOM 671 N N . CYS A 1 90 ? -9.464 10.015 3.915 1.00 95.38 90 CYS A N 1
ATOM 672 C CA . CYS A 1 90 ? -9.705 11.124 2.991 1.00 95.38 90 CYS A CA 1
ATOM 673 C C . CYS A 1 90 ? -9.074 10.836 1.627 1.00 95.38 90 CYS A C 1
ATOM 675 O O . CYS A 1 90 ? -8.062 10.150 1.537 1.00 95.38 90 CYS A O 1
ATOM 677 N N . ALA A 1 91 ? -9.624 11.390 0.547 1.00 95.12 91 ALA A N 1
ATOM 678 C CA . ALA A 1 91 ? -8.939 11.358 -0.744 1.00 95.12 91 ALA A CA 1
ATOM 679 C C . ALA A 1 91 ? -7.677 12.233 -0.692 1.00 95.12 91 ALA A C 1
ATOM 681 O O . ALA A 1 91 ? -7.720 13.343 -0.161 1.00 95.12 91 ALA A O 1
ATOM 682 N N . LEU A 1 92 ? -6.573 11.753 -1.268 1.00 94.62 92 LEU A N 1
ATOM 683 C CA . LEU A 1 92 ? -5.363 12.538 -1.488 1.00 94.62 92 LEU A CA 1
ATOM 684 C C . LEU A 1 92 ? -5.388 13.081 -2.928 1.00 94.62 92 LEU A C 1
ATOM 686 O O . LEU A 1 92 ? -5.185 12.308 -3.867 1.00 94.62 92 LEU A O 1
ATOM 690 N N . PRO A 1 93 ? -5.644 14.387 -3.142 1.00 92.94 93 PRO A N 1
ATOM 691 C CA . PRO A 1 93 ? -5.796 14.934 -4.486 1.00 92.94 93 PRO A CA 1
ATOM 692 C C . PRO A 1 93 ? -4.512 14.828 -5.314 1.00 92.94 93 PRO A C 1
ATOM 694 O O . PRO A 1 93 ? -3.405 14.932 -4.785 1.00 92.94 93 PRO A O 1
ATOM 6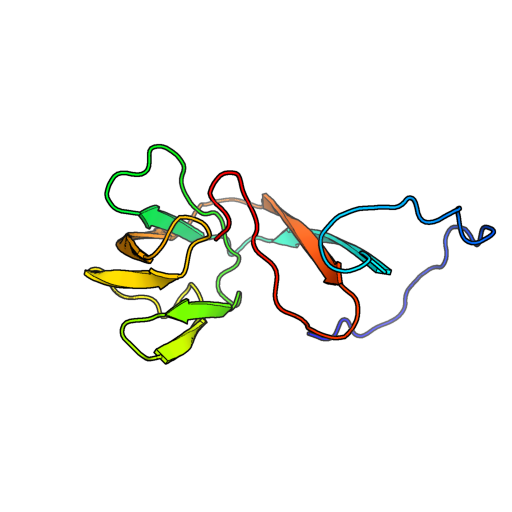97 N N . GLY A 1 94 ? -4.669 14.690 -6.630 1.00 93.12 94 GLY A N 1
ATOM 698 C CA . GLY A 1 94 ? -3.564 14.672 -7.589 1.00 93.12 94 GLY A CA 1
ATOM 699 C C . GLY A 1 94 ? -3.175 13.275 -8.075 1.00 93.12 94 GLY A C 1
ATOM 700 O O . GLY A 1 94 ? -3.710 12.259 -7.638 1.00 93.12 94 GLY A O 1
ATOM 701 N N . ALA A 1 95 ? -2.253 13.239 -9.038 1.00 92.50 95 ALA A N 1
ATOM 702 C CA . ALA A 1 95 ? -1.679 12.000 -9.544 1.00 92.50 95 ALA A CA 1
ATOM 703 C C . ALA A 1 95 ? -0.422 11.655 -8.743 1.00 92.50 95 ALA A C 1
ATOM 705 O O . ALA A 1 95 ? 0.549 12.411 -8.739 1.00 92.50 95 ALA A O 1
ATOM 706 N N . HIS A 1 96 ? -0.430 10.489 -8.106 1.00 93.12 96 HIS A N 1
ATOM 707 C CA . HIS A 1 96 ? 0.647 10.027 -7.239 1.00 93.12 96 HIS A CA 1
ATOM 708 C C . HIS A 1 96 ? 1.353 8.832 -7.859 1.00 93.12 96 HIS A C 1
ATOM 710 O O . HIS A 1 96 ? 0.724 7.946 -8.445 1.00 93.12 96 HIS A O 1
ATOM 716 N N . ARG A 1 97 ? 2.680 8.793 -7.726 1.00 92.94 97 ARG A N 1
ATOM 717 C CA . ARG A 1 97 ? 3.465 7.605 -8.061 1.00 92.94 97 ARG A CA 1
ATOM 718 C C . ARG A 1 97 ? 3.253 6.572 -6.961 1.00 92.94 97 ARG A C 1
ATOM 720 O O . ARG A 1 97 ? 3.594 6.829 -5.813 1.00 92.94 97 ARG A O 1
ATOM 727 N N . VAL A 1 98 ? 2.720 5.413 -7.322 1.00 90.38 98 VAL A N 1
ATOM 728 C CA . VAL A 1 98 ? 2.527 4.289 -6.401 1.00 90.38 98 VAL A CA 1
ATOM 729 C C . VAL A 1 98 ? 3.378 3.106 -6.830 1.00 90.38 98 VAL A C 1
ATOM 731 O O . VAL A 1 98 ? 3.697 2.948 -8.016 1.00 90.38 98 VAL A O 1
ATOM 734 N N . TYR A 1 99 ? 3.720 2.276 -5.852 1.00 88.50 99 TYR A N 1
ATOM 735 C CA . TYR A 1 99 ? 4.570 1.111 -6.026 1.00 88.50 99 TYR A CA 1
ATOM 736 C C . TYR A 1 99 ? 3.860 -0.134 -5.505 1.00 88.50 99 TYR A C 1
ATOM 738 O O . TYR A 1 99 ? 3.068 -0.056 -4.568 1.00 88.50 99 TYR A O 1
ATOM 746 N N . ASN A 1 100 ? 4.139 -1.274 -6.124 1.00 84.56 100 ASN A N 1
ATOM 747 C CA . ASN A 1 100 ? 3.695 -2.582 -5.661 1.00 84.56 100 ASN A CA 1
ATOM 748 C C . ASN A 1 100 ? 4.843 -3.573 -5.834 1.00 84.56 100 ASN A C 1
ATOM 750 O O . ASN A 1 100 ? 5.681 -3.389 -6.721 1.00 84.56 100 ASN A O 1
ATOM 754 N N . ILE A 1 101 ? 4.860 -4.622 -5.024 1.00 86.62 101 ILE A N 1
ATOM 755 C CA . ILE A 1 101 ? 5.810 -5.721 -5.174 1.00 86.62 101 ILE A CA 1
ATOM 756 C C . ILE A 1 101 ? 5.060 -7.035 -5.340 1.00 86.62 101 ILE A C 1
ATOM 758 O O . ILE A 1 101 ? 3.918 -7.184 -4.904 1.00 86.62 101 ILE A O 1
ATOM 762 N N . GLU A 1 102 ? 5.704 -7.973 -6.012 1.00 85.50 102 GLU A N 1
ATOM 763 C CA . GLU A 1 102 ? 5.327 -9.377 -5.993 1.00 85.50 102 GLU A CA 1
ATOM 764 C C . GLU A 1 102 ? 6.336 -10.112 -5.122 1.00 85.50 102 GLU A C 1
ATOM 766 O O . GLU A 1 102 ? 7.545 -9.913 -5.266 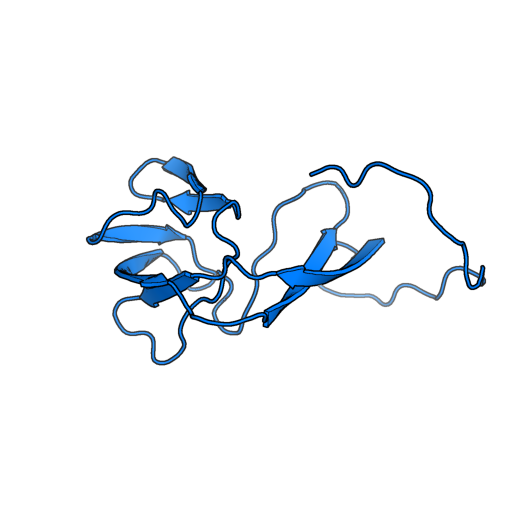1.00 85.50 102 GLU A O 1
ATOM 771 N N . VAL A 1 103 ? 5.828 -10.916 -4.194 1.00 86.75 103 VAL A N 1
ATOM 772 C CA . VAL A 1 103 ? 6.645 -11.748 -3.319 1.00 86.75 103 VAL A CA 1
ATOM 773 C C . VAL A 1 103 ? 6.283 -13.210 -3.536 1.00 86.75 103 VAL A C 1
ATOM 775 O O . VAL A 1 103 ? 5.152 -13.539 -3.899 1.00 86.75 103 VAL A O 1
ATOM 778 N N . GLU A 1 104 ? 7.266 -14.079 -3.348 1.00 84.69 104 GLU A N 1
ATOM 779 C CA . GLU A 1 104 ? 7.132 -15.517 -3.548 1.00 84.69 104 GLU A CA 1
ATOM 780 C C . GLU A 1 104 ? 6.018 -16.132 -2.675 1.00 84.69 104 GLU A C 1
ATOM 782 O O . GLU A 1 104 ? 5.919 -15.853 -1.478 1.00 84.69 104 GLU A O 1
ATOM 787 N N . ALA A 1 105 ? 5.234 -17.034 -3.279 1.00 74.88 105 ALA A N 1
ATOM 788 C CA . ALA A 1 105 ? 4.190 -17.884 -2.688 1.00 74.88 105 ALA A CA 1
ATOM 789 C C . ALA A 1 105 ? 2.935 -17.183 -2.124 1.00 74.88 105 ALA A C 1
ATOM 791 O O . ALA A 1 105 ? 1.833 -17.694 -2.319 1.00 74.88 105 ALA A O 1
ATOM 792 N N . GLU A 1 106 ? 3.061 -16.040 -1.450 1.00 68.31 106 GLU A N 1
ATOM 793 C CA . GLU A 1 106 ? 1.948 -15.356 -0.778 1.00 68.31 106 GLU A CA 1
ATOM 794 C C . GLU A 1 106 ? 1.860 -13.891 -1.214 1.00 68.31 106 GLU A C 1
ATOM 796 O O . GLU A 1 106 ? 2.810 -13.143 -1.067 1.00 68.31 106 GLU A O 1
ATOM 801 N N . HIS A 1 107 ? 0.704 -13.413 -1.679 1.00 69.31 107 HIS A N 1
ATOM 802 C CA . HIS A 1 107 ? 0.529 -11.997 -2.051 1.00 69.31 107 HIS A CA 1
ATOM 803 C C . HIS A 1 107 ? 0.227 -11.085 -0.844 1.00 69.31 107 HIS A C 1
ATOM 805 O O . HIS A 1 107 ? -0.606 -10.183 -0.939 1.00 69.31 107 HIS A O 1
ATOM 811 N N . CYS A 1 108 ? 0.892 -11.326 0.286 1.00 76.62 108 CYS A N 1
ATOM 812 C CA . CYS A 1 108 ? 0.742 -10.567 1.524 1.00 76.62 108 CYS A CA 1
ATOM 813 C C . CYS A 1 108 ? 2.118 -10.115 2.009 1.00 76.62 108 CYS A C 1
ATOM 815 O O . CYS A 1 108 ? 3.017 -10.927 2.213 1.00 76.62 108 CYS A O 1
ATOM 817 N N . TYR A 1 109 ? 2.280 -8.816 2.218 1.00 78.88 109 TYR A N 1
ATOM 818 C CA . TYR A 1 109 ? 3.493 -8.240 2.775 1.00 78.88 109 TYR A CA 1
ATOM 819 C C . TYR A 1 109 ? 3.136 -6.988 3.559 1.00 78.88 109 TYR A C 1
ATOM 821 O O . TYR A 1 109 ? 2.117 -6.354 3.304 1.00 78.88 109 TYR A O 1
ATOM 829 N N . PHE A 1 110 ? 4.008 -6.643 4.494 1.00 77.75 110 PHE A N 1
ATOM 830 C CA . PHE A 1 110 ? 3.915 -5.407 5.242 1.00 77.75 110 PHE A CA 1
ATOM 831 C C . PHE A 1 110 ? 4.684 -4.303 4.518 1.00 77.75 110 PHE A C 1
ATOM 833 O O . PHE A 1 110 ? 5.837 -4.499 4.124 1.00 77.75 110 PHE A O 1
ATOM 840 N N . ALA A 1 111 ? 4.054 -3.146 4.337 1.00 74.31 111 ALA A N 1
ATOM 841 C CA . ALA A 1 111 ? 4.648 -1.987 3.682 1.00 74.31 111 ALA A CA 1
ATOM 842 C C . ALA A 1 111 ? 4.782 -0.803 4.644 1.00 74.31 111 ALA A C 1
ATOM 844 O O . ALA A 1 111 ? 4.039 -0.667 5.608 1.00 74.31 111 ALA A O 1
ATOM 845 N N . GLY A 1 112 ? 5.722 0.098 4.363 1.00 70.38 112 GLY A N 1
ATOM 846 C CA . GLY A 1 112 ? 5.942 1.287 5.185 1.00 70.38 112 GLY A CA 1
ATOM 847 C C . GLY A 1 112 ? 6.634 0.995 6.517 1.00 70.38 112 GLY A C 1
ATOM 848 O O . GLY A 1 112 ? 6.893 -0.148 6.890 1.00 70.38 112 GLY A O 1
ATOM 849 N N . ARG A 1 113 ? 6.975 2.064 7.238 1.00 66.31 113 ARG A N 1
ATOM 850 C CA . ARG A 1 113 ? 7.856 1.996 8.411 1.00 66.31 113 ARG A CA 1
ATOM 851 C C . ARG A 1 113 ? 7.305 1.165 9.569 1.00 66.31 113 ARG A C 1
ATOM 853 O O . ARG A 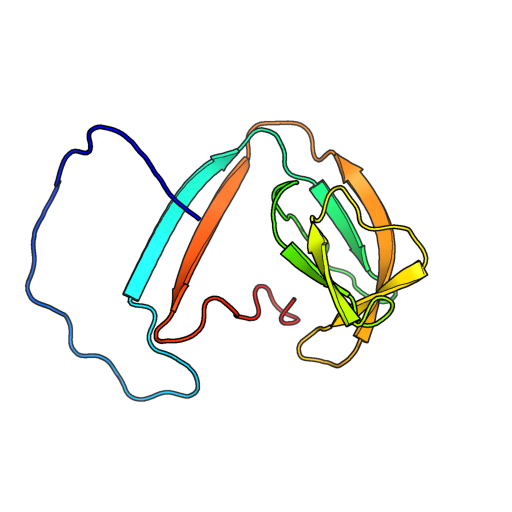1 113 ? 8.080 0.674 10.380 1.00 66.31 113 ARG A O 1
ATOM 860 N N . GLN A 1 114 ? 5.988 1.019 9.634 1.00 60.66 114 GLN A N 1
ATOM 861 C CA . GLN A 1 114 ? 5.296 0.306 10.709 1.00 60.66 114 GLN A CA 1
ATOM 862 C C . GLN A 1 114 ? 4.678 -1.011 10.251 1.00 60.66 114 GLN A C 1
ATOM 864 O O . GLN A 1 114 ? 3.994 -1.681 11.022 1.00 60.66 114 GLN A O 1
ATOM 869 N N . GLY A 1 115 ? 4.941 -1.376 8.996 1.00 65.69 115 GLY A N 1
ATOM 870 C CA . GLY A 1 115 ? 4.483 -2.605 8.390 1.00 65.69 115 GLY A CA 1
ATOM 871 C C . GLY A 1 115 ? 2.967 -2.720 8.366 1.00 65.69 115 GLY A C 1
ATOM 872 O O . GLY A 1 115 ? 2.399 -3.494 9.126 1.00 65.69 115 GLY A O 1
ATOM 873 N N . TYR A 1 116 ? 2.333 -1.924 7.519 1.00 58.25 116 TYR A N 1
ATOM 874 C CA . TYR A 1 116 ? 0.893 -1.936 7.266 1.00 58.25 116 TYR A CA 1
ATOM 875 C C . TYR A 1 116 ? 0.525 -2.920 6.159 1.00 58.25 116 TYR A C 1
ATOM 877 O O . TYR A 1 116 ? 1.421 -3.211 5.330 1.00 58.25 116 TYR A O 1
#

Secondary structure (DSSP, 8-state):
----S--------PPPP----SSPPEEEEEEEEES-EEEEEETT-SSPB--BTT-EEEETTTTEEEEGGG--TTPEEEETTEEEEEEEEEEE-S-EEEEEEEESS-S----TTTT-

pLDDT: mean 88.19, std 9.35, range [49.0, 96.62]

Foldseek 3Di:
DDDDDDDDDPDDDDDDDDDDDPDFDWPDKDKDKDQQWKWWDWPPDPDTDTDRQQAWFQWPVVNDTDGLVRDDFQTWTQWPVGIITTHDMGTDGDIDMDMAIDTPPDRDWFDDPGGD